Protein 6BET (pdb70)

Foldseek 3Di:
DDDVCHD

Structure (mmCIF, N/CA/C/O backbone):
data_6BET
#
_entry.id   6BET
#
loop_
_atom_site.group_PDB
_atom_site.id
_atom_site.type_symbol
_atom_site.label_atom_id
_atom_site.label_alt_id
_atom_site.label_comp_id
_atom_site.label_asym_id
_atom_site.label_entity_id
_atom_site.label_seq_id
_atom_site.pdbx_PDB_ins_code
_atom_site.Cartn_x
_atom_site.Cartn_y
_atom_site.Cartn_z
_atom_site.occupancy
_atom_site.B_iso_or_equiv
_atom_site.auth_seq_id
_atom_site.auth_comp_id
_atom_site.auth_asym_id
_atom_site.auth_atom_id
_atom_site.pdbx_PDB_model_num
ATOM 1 N N . HIS A 1 1 ? 39.740 25.450 35.580 1.00 0.00 1 HIS A N 1
ATOM 2 C CA . HIS A 1 1 ? 40.880 24.930 36.310 1.00 0.00 1 HIS A CA 1
ATOM 3 C C . HIS A 1 1 ? 41.570 23.820 35.540 1.00 0.00 1 HIS A C 1
ATOM 4 O O . HIS A 1 1 ? 40.760 22.970 35.190 1.00 0.00 1 HIS A O 1
ATOM 49 N N . CYS A 1 4 ? 40.770 23.820 29.300 1.00 0.00 4 CYS A N 1
ATOM 50 C CA . CYS A 1 4 ? 39.420 23.750 28.790 1.00 0.00 4 CYS A CA 1
ATOM 51 C C . CYS A 1 4 ? 39.240 22.690 27.710 1.00 0.00 4 CYS A C 1
ATOM 52 O O . CYS A 1 4 ? 40.150 22.380 26.930 1.00 0.00 4 CYS A O 1
ATOM 59 N N . ILE A 1 5 ? 38.030 22.120 27.790 1.00 0.00 5 ILE A N 1
ATOM 60 C CA . ILE A 1 5 ? 37.530 21.170 26.810 1.00 0.00 5 ILE A CA 1
ATOM 61 C C . ILE A 1 5 ? 36.330 21.840 26.160 1.00 0.00 5 ILE A C 1
ATOM 62 O O . ILE A 1 5 ? 35.360 22.130 26.860 1.00 0.00 5 ILE A O 1
ATOM 78 N N . PRO A 1 6 ? 36.440 22.250 24.900 1.00 0.00 6 PRO A N 1
ATOM 79 C CA . PRO A 1 6 ? 35.310 22.760 24.160 1.00 0.00 6 PRO A CA 1
ATOM 80 C C . PRO A 1 6 ? 34.380 21.610 23.770 1.00 0.00 6 PRO A C 1
ATOM 81 O O . PRO A 1 6 ? 34.750 20.440 23.840 1.00 0.00 6 PRO A O 1
ATOM 106 N N . GLU A 1 8 ? 31.870 18.960 24.590 1.00 0.00 8 GLU A N 1
ATOM 107 C CA . GLU A 1 8 ? 31.610 18.240 25.820 1.00 0.00 8 GLU A CA 1
ATOM 108 C C . GLU A 1 8 ? 32.670 18.480 26.880 1.00 0.00 8 GLU A C 1
ATOM 109 O O . GLU A 1 8 ? 33.720 17.840 26.840 1.00 0.00 8 GLU A O 1
ATOM 143 N N . VAL A 1 10 ? 34.190 21.780 29.950 1.00 0.00 10 VAL A N 1
ATOM 144 C CA . VAL A 1 10 ? 34.170 23.050 30.650 1.00 0.00 10 VAL A CA 1
ATOM 145 C C . VAL A 1 10 ? 35.460 23.830 30.500 1.00 0.00 10 VAL A C 1
ATOM 146 O O . VAL A 1 10 ? 36.520 23.230 30.300 1.00 0.00 10 VAL A O 1
ATOM 159 N N . CYS A 1 11 ? 35.490 25.160 30.660 1.00 0.00 11 CYS A N 1
ATOM 160 C CA . CYS A 1 11 ? 36.680 25.980 30.750 1.00 0.00 11 CYS A CA 1
ATOM 161 C C . CYS A 1 11 ? 36.900 26.370 32.200 1.00 0.00 11 CYS A C 1
ATOM 162 O O . CYS A 1 11 ? 35.930 26.540 32.940 1.00 0.00 11 CYS A O 1
ATOM 184 N N . HIS A 1 1 ? 39.867 25.095 35.729 1.00 0.00 1 HIS A N 2
ATOM 185 C CA . HIS A 1 1 ? 41.021 24.476 36.346 1.00 0.00 1 HIS A CA 2
ATOM 186 C C . HIS A 1 1 ? 41.758 23.601 35.341 1.00 0.00 1 HIS A C 2
ATOM 187 O O . HIS A 1 1 ? 41.170 22.655 34.799 1.00 0.00 1 HIS A O 2
ATOM 232 N N . CYS A 1 4 ? 40.695 24.255 29.365 1.00 0.00 4 CYS A N 2
ATOM 233 C CA . CYS A 1 4 ? 39.340 23.900 28.997 1.00 0.00 4 CYS A CA 2
ATOM 234 C C . CYS A 1 4 ? 39.312 22.568 28.273 1.00 0.00 4 CYS A C 2
ATOM 235 O O . CYS A 1 4 ? 40.348 21.928 28.089 1.00 0.00 4 CYS A O 2
ATOM 242 N N . ILE A 1 5 ? 38.143 22.149 27.751 1.00 0.00 5 ILE A N 2
ATOM 243 C CA . ILE A 1 5 ? 37.906 21.110 26.774 1.00 0.00 5 ILE A CA 2
ATOM 244 C C . ILE A 1 5 ? 36.833 21.552 25.791 1.00 0.00 5 ILE A C 2
ATOM 245 O O . ILE A 1 5 ? 35.798 22.080 26.193 1.00 0.00 5 ILE A O 2
ATOM 261 N N . PRO A 1 6 ? 36.972 21.461 24.466 1.00 0.00 6 PRO A N 2
ATOM 262 C CA . PRO A 1 6 ? 35.999 21.930 23.505 1.00 0.00 6 PRO A CA 2
ATOM 263 C C . PRO A 1 6 ? 34.792 21.012 23.313 1.00 0.00 6 PRO A C 2
ATOM 264 O O . PRO A 1 6 ? 35.021 19.825 23.542 1.00 0.00 6 PRO A O 2
ATOM 289 N N . GLU A 1 8 ? 31.529 19.063 24.555 1.00 0.00 8 GLU A N 2
ATOM 290 C CA . GLU A 1 8 ? 30.869 18.786 25.826 1.00 0.00 8 GLU A CA 2
ATOM 291 C C . GLU A 1 8 ? 31.904 18.840 26.939 1.00 0.00 8 GLU A C 2
ATOM 292 O O . GLU A 1 8 ? 32.612 17.849 27.062 1.00 0.00 8 GLU A O 2
ATOM 326 N N . VAL A 1 10 ? 33.645 21.858 30.378 1.00 0.00 10 VAL A N 2
ATOM 327 C CA . VAL A 1 10 ? 33.780 23.175 30.968 1.00 0.00 10 VAL A CA 2
ATOM 328 C C . VAL A 1 10 ? 35.206 23.717 30.969 1.00 0.00 10 VAL A C 2
ATOM 329 O O . VAL A 1 10 ? 36.114 22.896 31.098 1.00 0.00 10 VAL A O 2
ATOM 342 N N . CYS A 1 11 ? 35.312 25.040 31.001 1.00 0.00 11 CYS A N 2
ATOM 343 C CA . CYS A 1 11 ? 36.573 25.716 31.228 1.00 0.00 11 CYS A CA 2
ATOM 344 C C . CYS A 1 11 ? 36.791 26.035 32.700 1.00 0.00 11 CYS A C 2
ATOM 345 O O . CYS A 1 11 ? 35.872 26.322 33.455 1.00 0.00 11 CYS A O 2
ATOM 367 N N . HIS A 1 1 ? 39.753 24.807 35.736 1.00 0.00 1 HIS A N 3
ATOM 368 C CA . HIS A 1 1 ? 40.933 24.079 36.163 1.00 0.00 1 HIS A CA 3
ATOM 369 C C . HIS A 1 1 ? 41.557 23.272 35.047 1.00 0.00 1 HIS A C 3
ATOM 370 O O . HIS A 1 1 ? 40.840 22.508 34.403 1.00 0.00 1 HIS A O 3
ATOM 415 N N . CYS A 1 4 ? 40.651 24.481 29.203 1.00 0.00 4 CYS A N 3
ATOM 416 C CA . CYS A 1 4 ? 39.289 24.232 28.760 1.00 0.00 4 CYS A CA 3
ATOM 417 C C . CYS A 1 4 ? 39.102 22.984 27.919 1.00 0.00 4 CYS A C 3
ATOM 418 O O . CYS A 1 4 ? 39.848 22.696 26.989 1.00 0.00 4 CYS A O 3
ATOM 425 N N . ILE A 1 5 ? 38.062 22.202 28.233 1.00 0.00 5 ILE A N 3
ATOM 426 C CA . ILE A 1 5 ? 37.691 21.001 27.521 1.00 0.00 5 ILE A CA 3
ATOM 427 C C . ILE A 1 5 ? 36.741 21.281 26.369 1.00 0.00 5 ILE A C 3
ATOM 428 O O . ILE A 1 5 ? 35.669 21.809 26.653 1.00 0.00 5 ILE A O 3
ATOM 444 N N . PRO A 1 6 ? 37.127 20.952 25.135 1.00 0.00 6 PRO A N 3
ATOM 445 C CA . PRO A 1 6 ? 36.388 21.311 23.944 1.00 0.00 6 PRO A CA 3
ATOM 446 C C . PRO A 1 6 ? 35.031 20.648 23.775 1.00 0.00 6 PRO A C 3
ATOM 447 O O . PRO A 1 6 ? 34.909 19.500 24.202 1.00 0.00 6 PRO A O 3
ATOM 472 N N . GLU A 1 8 ? 31.475 19.484 24.623 1.00 0.00 8 GLU A N 3
ATOM 473 C CA . GLU A 1 8 ? 30.681 19.181 25.803 1.00 0.00 8 GLU A CA 3
ATOM 474 C C . GLU A 1 8 ? 31.618 18.993 26.991 1.00 0.00 8 GLU A C 3
ATOM 475 O O . GLU A 1 8 ? 32.199 17.917 27.097 1.00 0.00 8 GLU A O 3
ATOM 509 N N . VAL A 1 10 ? 33.844 22.002 29.971 1.00 0.00 10 VAL A N 3
ATOM 510 C CA . VAL A 1 10 ? 34.012 23.152 30.839 1.00 0.00 10 VAL A CA 3
ATOM 511 C C . VAL A 1 10 ? 35.417 23.704 30.659 1.00 0.00 10 VAL A C 3
ATOM 512 O O . VAL A 1 10 ? 36.384 22.984 30.408 1.00 0.00 10 VAL A O 3
ATOM 525 N N . CYS A 1 11 ? 35.427 25.017 30.927 1.00 0.00 11 CYS A N 3
ATOM 526 C CA . CYS A 1 11 ? 36.625 25.797 31.168 1.00 0.00 11 CYS A CA 3
ATOM 527 C C . CYS A 1 11 ? 36.880 25.966 32.654 1.00 0.00 11 CYS A C 3
ATOM 528 O O . CYS A 1 11 ? 35.923 25.855 33.420 1.00 0.00 11 CYS A O 3
ATOM 550 N N . HIS A 1 1 ? 39.794 25.129 35.918 1.00 0.00 1 HIS A N 4
ATOM 551 C CA . HIS A 1 1 ? 41.100 24.752 36.408 1.00 0.00 1 HIS A CA 4
ATOM 552 C C . HIS A 1 1 ? 41.841 23.887 35.396 1.00 0.00 1 HIS A C 4
ATOM 553 O O . HIS A 1 1 ? 41.180 23.003 34.856 1.00 0.00 1 HIS A O 4
ATOM 598 N N . CYS A 1 4 ? 40.696 23.792 29.408 1.00 0.00 4 CYS A N 4
ATOM 599 C CA . CYS A 1 4 ? 39.358 23.773 28.848 1.00 0.00 4 CYS A CA 4
ATOM 600 C C . CYS A 1 4 ? 39.216 22.561 27.938 1.00 0.00 4 CYS A C 4
ATOM 601 O O . CYS A 1 4 ? 39.890 22.423 26.917 1.00 0.00 4 CYS A O 4
ATOM 608 N N . ILE A 1 5 ? 38.065 21.899 28.115 1.00 0.00 5 ILE A N 4
ATOM 609 C CA . ILE A 1 5 ? 37.489 20.782 27.401 1.00 0.00 5 ILE A CA 4
ATOM 610 C C . ILE A 1 5 ? 36.544 21.476 26.429 1.00 0.00 5 ILE A C 4
ATOM 611 O O . ILE A 1 5 ? 35.554 22.019 26.913 1.00 0.00 5 ILE A O 4
ATOM 627 N N . PRO A 1 6 ? 36.820 21.406 25.134 1.00 0.00 6 PRO A N 4
ATOM 628 C CA . PRO A 1 6 ? 35.925 21.884 24.105 1.00 0.00 6 PRO A CA 4
ATOM 629 C C . PRO A 1 6 ? 34.564 21.218 23.901 1.00 0.00 6 PRO A C 4
ATOM 630 O O . PRO A 1 6 ? 34.410 20.046 24.266 1.00 0.00 6 PRO A O 4
ATOM 655 N N . GLU A 1 8 ? 31.681 19.479 24.524 1.00 0.00 8 GLU A N 4
ATOM 656 C CA . GLU A 1 8 ? 31.207 18.688 25.642 1.00 0.00 8 GLU A CA 4
ATOM 657 C C . GLU A 1 8 ? 32.199 18.659 26.798 1.00 0.00 8 GLU A C 4
ATOM 658 O O . GLU A 1 8 ? 33.034 17.779 26.978 1.00 0.00 8 GLU A O 4
ATOM 692 N N . VAL A 1 10 ? 33.840 21.882 29.896 1.00 0.00 10 VAL A N 4
ATOM 693 C CA . VAL A 1 10 ? 33.904 23.235 30.409 1.00 0.00 10 VAL A CA 4
ATOM 694 C C . VAL A 1 10 ? 35.324 23.776 30.479 1.00 0.00 10 VAL A C 4
ATOM 695 O O . VAL A 1 10 ? 36.263 22.982 30.487 1.00 0.00 10 VAL A O 4
ATOM 708 N N . CYS A 1 11 ? 35.475 25.098 30.520 1.00 0.00 11 CYS A N 4
ATOM 709 C CA . CYS A 1 11 ? 36.734 25.749 30.830 1.00 0.00 11 CYS A CA 4
ATOM 710 C C . CYS A 1 11 ? 36.802 25.862 32.352 1.00 0.00 11 CYS A C 4
ATOM 711 O O . CYS A 1 11 ? 35.816 25.969 33.078 1.00 0.00 11 CYS A O 4
ATOM 733 N N . HIS A 1 1 ? 39.844 26.011 35.571 1.00 0.00 1 HIS A N 5
ATOM 734 C CA . HIS A 1 1 ? 41.114 25.784 36.232 1.00 0.00 1 HIS A CA 5
ATOM 735 C C . HIS A 1 1 ? 41.759 24.557 35.583 1.00 0.00 1 HIS A C 5
ATOM 736 O O . HIS A 1 1 ? 41.122 23.521 35.395 1.00 0.00 1 HIS A O 5
ATOM 781 N N . CYS A 1 4 ? 40.650 23.397 29.383 1.00 0.00 4 CYS A N 5
ATOM 782 C CA . CYS A 1 4 ? 39.367 23.449 28.716 1.00 0.00 4 CYS A CA 5
ATOM 783 C C . CYS A 1 4 ? 39.125 22.263 27.789 1.00 0.00 4 CYS A C 5
ATOM 784 O O . CYS A 1 4 ? 40.017 21.768 27.113 1.00 0.00 4 CYS A O 5
ATOM 791 N N . ILE A 1 5 ? 37.847 21.868 27.685 1.00 0.00 5 ILE A N 5
ATOM 792 C CA . ILE A 1 5 ? 37.360 20.838 26.779 1.00 0.00 5 ILE A CA 5
ATOM 793 C C . ILE A 1 5 ? 36.373 21.516 25.841 1.00 0.00 5 ILE A C 5
ATOM 794 O O . ILE A 1 5 ? 35.303 21.986 26.232 1.00 0.00 5 ILE A O 5
ATOM 810 N N . PRO A 1 6 ? 36.734 21.854 24.600 1.00 0.00 6 PRO A N 5
ATOM 811 C CA . PRO A 1 6 ? 35.774 22.402 23.658 1.00 0.00 6 PRO A CA 5
ATOM 812 C C . PRO A 1 6 ? 34.656 21.416 23.358 1.00 0.00 6 PRO A C 5
ATOM 813 O O . PRO A 1 6 ? 34.759 20.241 23.685 1.00 0.00 6 PRO A O 5
ATOM 838 N N . GLU A 1 8 ? 31.863 20.189 24.379 1.00 0.00 8 GLU A N 5
ATOM 839 C CA . GLU A 1 8 ? 31.090 20.166 25.614 1.00 0.00 8 GLU A CA 5
ATOM 840 C C . GLU A 1 8 ? 32.040 19.636 26.685 1.00 0.00 8 GLU A C 5
ATOM 841 O O . GLU A 1 8 ? 32.797 18.730 26.347 1.00 0.00 8 GLU A O 5
ATOM 875 N N . VAL A 1 10 ? 34.002 20.563 30.899 1.00 0.00 10 VAL A N 5
ATOM 876 C CA . VAL A 1 10 ? 34.541 21.494 31.873 1.00 0.00 10 VAL A CA 5
ATOM 877 C C . VAL A 1 10 ? 35.482 22.442 31.148 1.00 0.00 10 VAL A C 5
ATOM 878 O O . VAL A 1 10 ? 36.116 22.113 30.143 1.00 0.00 10 VAL A O 5
ATOM 891 N N . CYS A 1 11 ? 35.650 23.624 31.749 1.00 0.00 11 CYS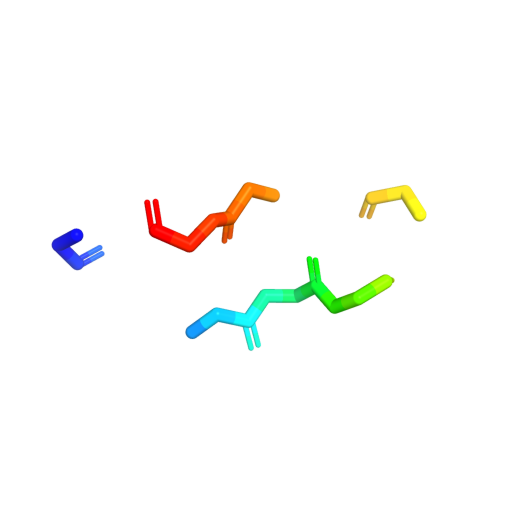 A N 5
ATOM 892 C CA . CYS A 1 11 ? 36.570 24.676 31.383 1.00 0.00 11 CYS A CA 5
ATOM 893 C C . CYS A 1 11 ? 36.804 25.653 32.522 1.00 0.00 11 CYS A C 5
ATOM 894 O O . CYS A 1 11 ? 35.839 25.994 33.205 1.00 0.00 11 CYS A O 5
ATOM 916 N N . HIS A 1 1 ? 39.828 25.341 35.759 1.00 0.00 1 HIS A N 6
ATOM 917 C CA . HIS A 1 1 ? 41.099 25.252 36.453 1.00 0.00 1 HIS A CA 6
ATOM 918 C C . HIS A 1 1 ? 41.837 24.061 35.853 1.00 0.00 1 HIS A C 6
ATOM 919 O O . HIS A 1 1 ? 41.265 22.968 35.759 1.00 0.00 1 HIS A O 6
ATOM 964 N N . CYS A 1 4 ? 40.580 23.477 29.402 1.00 0.00 4 CYS A N 6
ATOM 965 C CA . CYS A 1 4 ? 39.252 23.517 28.837 1.00 0.00 4 CYS A CA 6
ATOM 966 C C . CYS A 1 4 ? 39.005 22.495 27.747 1.00 0.00 4 CYS A C 6
ATOM 967 O O . CYS A 1 4 ? 39.881 22.359 26.885 1.00 0.00 4 CYS A O 6
ATOM 974 N N . ILE A 1 5 ? 37.864 21.797 27.688 1.00 0.00 5 ILE A N 6
ATOM 975 C CA . ILE A 1 5 ? 37.479 20.952 26.576 1.00 0.00 5 ILE A CA 6
ATOM 976 C C . ILE A 1 5 ? 36.352 21.622 25.806 1.00 0.00 5 ILE A C 6
ATOM 977 O O . ILE A 1 5 ? 35.304 21.776 26.419 1.00 0.00 5 ILE A O 6
ATOM 993 N N . PRO A 1 6 ? 36.541 22.079 24.564 1.00 0.00 6 PRO A N 6
ATOM 994 C CA . PRO A 1 6 ? 35.428 22.563 23.759 1.00 0.00 6 PRO A CA 6
ATOM 995 C C . PRO A 1 6 ? 34.390 21.483 23.485 1.00 0.00 6 PRO A C 6
ATOM 996 O O . PRO A 1 6 ? 34.653 20.294 23.600 1.00 0.00 6 PRO A O 6
ATOM 1021 N N . GLU A 1 8 ? 32.095 19.823 24.702 1.00 0.00 8 GLU A N 6
ATOM 1022 C CA . GLU A 1 8 ? 31.614 19.471 26.019 1.00 0.00 8 GLU A CA 6
ATOM 1023 C C . GLU A 1 8 ? 32.681 19.064 27.032 1.00 0.00 8 GLU A C 6
ATOM 1024 O O . GLU A 1 8 ? 33.550 18.266 26.692 1.00 0.00 8 GLU A O 6
ATOM 1058 N N . VAL A 1 10 ? 34.872 19.620 31.128 1.00 0.00 10 VAL A N 6
ATOM 1059 C CA . VAL A 1 10 ? 35.537 20.438 32.126 1.00 0.00 10 VAL A CA 6
ATOM 1060 C C . VAL A 1 10 ? 36.106 21.648 31.395 1.00 0.00 10 VAL A C 6
ATOM 1061 O O . VAL A 1 10 ? 36.673 21.555 30.313 1.00 0.00 10 VAL A O 6
ATOM 1074 N N . CYS A 1 11 ? 35.895 22.830 31.994 1.00 0.00 11 CYS A N 6
ATOM 1075 C CA . CYS A 1 11 ? 36.505 24.086 31.614 1.00 0.00 11 CYS A CA 6
ATOM 1076 C C . CYS A 1 11 ? 36.708 24.961 32.840 1.00 0.00 11 CYS A C 6
ATOM 1077 O O . CYS A 1 11 ? 35.844 25.118 33.699 1.00 0.00 11 CYS A O 6
ATOM 1099 N N . HIS A 1 1 ? 39.510 26.471 35.424 1.00 0.00 1 HIS A N 7
ATOM 1100 C CA . HIS A 1 1 ? 40.641 26.004 36.194 1.00 0.00 1 HIS A CA 7
ATOM 1101 C C . HIS A 1 1 ? 41.183 24.731 35.558 1.00 0.00 1 HIS A C 7
ATOM 1102 O O . HIS A 1 1 ? 40.413 23.788 35.388 1.00 0.00 1 HIS A O 7
ATOM 1147 N N . CYS A 1 4 ? 41.163 23.220 29.404 1.00 0.00 4 CYS A N 7
ATOM 1148 C CA . CYS A 1 4 ? 40.032 23.439 28.541 1.00 0.00 4 CYS A CA 7
ATOM 1149 C C . CYS A 1 4 ? 39.634 22.349 27.547 1.00 0.00 4 CYS A C 7
ATOM 1150 O O . CYS A 1 4 ? 40.399 21.989 26.663 1.00 0.00 4 CYS A O 7
ATOM 1157 N N . ILE A 1 5 ? 38.361 21.932 27.551 1.00 0.00 5 ILE A N 7
ATOM 1158 C CA . ILE A 1 5 ? 37.716 21.108 26.551 1.00 0.00 5 ILE A CA 7
ATOM 1159 C C . ILE A 1 5 ? 36.501 21.930 26.134 1.00 0.00 5 ILE A C 7
ATOM 1160 O O . ILE A 1 5 ? 35.559 21.997 26.923 1.00 0.00 5 ILE A O 7
ATOM 1176 N N . PRO A 1 6 ? 36.449 22.586 24.980 1.00 0.00 6 PRO A N 7
ATOM 1177 C CA . PRO A 1 6 ? 35.258 23.267 24.503 1.00 0.00 6 PRO A CA 7
ATOM 1178 C C . PRO A 1 6 ? 34.234 22.306 23.915 1.00 0.00 6 PRO A C 7
ATOM 1179 O O . PRO A 1 6 ? 34.504 21.144 23.631 1.00 0.00 6 PRO A O 7
ATOM 1204 N N . GLU A 1 8 ? 31.359 19.655 24.473 1.00 0.00 8 GLU A N 7
ATOM 1205 C CA . GLU A 1 8 ? 30.992 18.711 25.505 1.00 0.00 8 GLU A CA 7
ATOM 1206 C C . GLU A 1 8 ? 32.172 18.474 26.439 1.00 0.00 8 GLU A C 7
ATOM 1207 O O . GLU A 1 8 ? 33.157 17.851 26.042 1.00 0.00 8 GLU A O 7
ATOM 1241 N N . VAL A 1 10 ? 34.263 20.646 30.167 1.00 0.00 10 VAL A N 7
ATOM 1242 C CA . VAL A 1 10 ? 34.503 21.827 30.974 1.00 0.00 10 VAL A CA 7
ATOM 1243 C C . VAL A 1 10 ? 35.856 22.473 30.697 1.00 0.00 10 VAL A C 7
ATOM 1244 O O . VAL A 1 10 ? 36.843 21.865 30.273 1.00 0.00 10 VAL A O 7
ATOM 1257 N N . CYS A 1 11 ? 35.841 23.800 30.841 1.00 0.00 11 CYS A N 7
ATOM 1258 C CA . CYS A 1 11 ? 36.972 24.691 30.781 1.00 0.00 11 CYS A CA 7
ATOM 1259 C C . CYS A 1 11 ? 37.118 25.666 31.949 1.00 0.00 11 CYS A C 7
ATOM 1260 O O . CYS A 1 11 ? 36.174 25.987 32.673 1.00 0.00 11 CYS A O 7
ATOM 1282 N N . HIS A 1 1 ? 40.070 26.109 35.296 1.00 0.00 1 HIS A N 8
ATOM 1283 C CA . HIS A 1 1 ? 41.441 26.126 35.762 1.00 0.00 1 HIS A CA 8
ATOM 1284 C C . HIS A 1 1 ? 42.033 24.745 35.559 1.00 0.00 1 HIS A C 8
ATOM 1285 O O . HIS A 1 1 ? 41.375 23.713 35.665 1.00 0.00 1 HIS A O 8
ATOM 1330 N N . CYS A 1 4 ? 40.740 23.330 29.602 1.00 0.00 4 CYS A N 8
ATOM 1331 C CA . CYS A 1 4 ? 39.425 23.431 28.998 1.00 0.00 4 CYS A CA 8
ATOM 1332 C C . CYS A 1 4 ? 39.116 22.261 28.080 1.00 0.00 4 CYS A C 8
ATOM 1333 O O . CYS A 1 4 ? 40.029 21.744 27.454 1.00 0.00 4 CYS A O 8
ATOM 1340 N N . ILE A 1 5 ? 37.837 21.887 27.994 1.00 0.00 5 ILE A N 8
ATOM 1341 C CA . ILE A 1 5 ? 37.277 20.819 27.184 1.00 0.00 5 ILE A CA 8
ATOM 1342 C C . ILE A 1 5 ? 36.270 21.406 26.198 1.00 0.00 5 ILE A C 8
ATOM 1343 O O . ILE A 1 5 ? 35.179 21.809 26.599 1.00 0.00 5 ILE A O 8
ATOM 1359 N N . PRO A 1 6 ? 36.638 21.657 24.947 1.00 0.00 6 PRO A N 8
ATOM 1360 C CA . PRO A 1 6 ? 35.849 22.420 24.006 1.00 0.00 6 PRO A CA 8
ATOM 1361 C C . PRO A 1 6 ? 34.608 21.686 23.504 1.00 0.00 6 PRO A C 8
ATOM 1362 O O . PRO A 1 6 ? 34.546 20.469 23.433 1.00 0.00 6 PRO A O 8
ATOM 1387 N N . GLU A 1 8 ? 31.942 20.264 24.253 1.00 0.00 8 GLU A N 8
ATOM 1388 C CA . GLU A 1 8 ? 31.249 19.701 25.396 1.00 0.00 8 GLU A CA 8
ATOM 1389 C C . GLU A 1 8 ? 32.199 19.348 26.529 1.00 0.00 8 GLU A C 8
ATOM 1390 O O . GLU A 1 8 ? 33.287 18.862 26.251 1.00 0.00 8 GLU A O 8
ATOM 1424 N N . VAL A 1 10 ? 33.734 20.590 30.565 1.00 0.00 10 VAL A N 8
ATOM 1425 C CA . VAL A 1 10 ? 34.095 21.636 31.502 1.00 0.00 10 VAL A CA 8
ATOM 1426 C C . VAL A 1 10 ? 35.187 22.587 31.026 1.00 0.00 10 VAL A C 8
ATOM 1427 O O . VAL A 1 10 ? 35.973 22.230 30.157 1.00 0.00 10 VAL A O 8
ATOM 1440 N N . CYS A 1 11 ? 35.328 23.802 31.585 1.00 0.00 11 CYS A N 8
ATOM 1441 C CA . CYS A 1 11 ? 36.260 24.796 31.103 1.00 0.00 11 CYS A CA 8
ATOM 1442 C C . CYS A 1 11 ? 36.628 25.796 32.192 1.00 0.00 11 CYS A C 8
ATOM 1443 O O . CYS A 1 11 ? 35.740 26.519 32.632 1.00 0.00 11 CYS A O 8
ATOM 1465 N N . HIS A 1 1 ? 39.761 26.666 35.273 1.00 0.00 1 HIS A N 9
ATOM 1466 C CA . HIS A 1 1 ? 40.879 26.111 36.003 1.00 0.00 1 HIS A CA 9
ATOM 1467 C C . HIS A 1 1 ? 41.310 24.798 35.368 1.00 0.00 1 HIS A C 9
ATOM 1468 O O . HIS A 1 1 ? 40.369 24.036 35.143 1.00 0.00 1 HIS A O 9
ATOM 1513 N N . CYS A 1 4 ? 40.937 23.528 29.099 1.00 0.00 4 CYS A N 9
ATOM 1514 C CA . CYS A 1 4 ? 39.660 23.543 28.391 1.00 0.00 4 CYS A CA 9
ATOM 1515 C C . CYS A 1 4 ? 39.426 22.241 27.655 1.00 0.00 4 CYS A C 9
ATOM 1516 O O . CYS A 1 4 ? 40.386 21.719 27.082 1.00 0.00 4 CYS A O 9
ATOM 1523 N N . ILE A 1 5 ? 38.165 21.816 27.639 1.00 0.00 5 ILE A N 9
ATOM 1524 C CA . ILE A 1 5 ? 37.645 20.870 26.671 1.00 0.00 5 ILE A CA 9
ATOM 1525 C C . ILE A 1 5 ? 36.555 21.586 25.898 1.00 0.00 5 ILE A C 9
ATOM 1526 O O . ILE A 1 5 ? 35.396 21.569 26.303 1.00 0.00 5 ILE A O 9
ATOM 1542 N N . PRO A 1 6 ? 36.826 22.189 24.738 1.00 0.00 6 PRO A N 9
ATOM 1543 C CA . PRO A 1 6 ? 35.874 22.986 23.982 1.00 0.00 6 PRO A CA 9
ATOM 1544 C C . PRO A 1 6 ? 34.644 22.235 23.495 1.00 0.00 6 PRO A C 9
ATOM 1545 O O . PRO A 1 6 ? 34.747 21.040 23.249 1.00 0.00 6 PRO A O 9
ATOM 1570 N N . GLU A 1 8 ? 31.509 20.160 24.712 1.00 0.00 8 GLU A N 9
ATOM 1571 C CA . GLU A 1 8 ? 30.944 19.390 25.807 1.00 0.00 8 GLU A CA 9
ATOM 1572 C C . GLU A 1 8 ? 32.072 18.843 26.678 1.00 0.00 8 GLU A C 9
ATOM 1573 O O . GLU A 1 8 ? 32.825 17.939 26.349 1.00 0.00 8 GLU A O 9
ATOM 1607 N N . VAL A 1 10 ? 34.551 20.484 30.262 1.00 0.00 10 VAL A N 9
ATOM 1608 C CA . VAL A 1 10 ? 34.763 21.410 31.352 1.00 0.00 10 VAL A CA 9
ATOM 1609 C C . VAL A 1 10 ? 35.875 22.328 30.856 1.00 0.00 10 VAL A C 9
ATOM 1610 O O . VAL A 1 10 ? 36.856 21.962 30.208 1.00 0.00 10 VAL A O 9
ATOM 1623 N N . CYS A 1 11 ? 35.723 23.612 31.167 1.00 0.00 11 CYS A N 9
ATOM 1624 C CA . CYS A 1 11 ? 36.743 24.644 31.058 1.00 0.00 11 CYS A CA 9
ATOM 1625 C C . CYS A 1 11 ? 36.872 25.517 32.302 1.00 0.00 11 CYS A C 9
ATOM 1626 O O . CYS A 1 11 ? 35.955 25.604 33.120 1.00 0.00 11 CYS A O 9
ATOM 1648 N N . HIS A 1 1 ? 39.612 26.197 34.898 1.00 0.00 1 HIS A N 10
ATOM 1649 C CA . HIS A 1 1 ? 40.666 25.787 35.805 1.00 0.00 1 HIS A CA 10
ATOM 1650 C C . HIS A 1 1 ? 41.375 24.491 35.416 1.00 0.00 1 HIS A C 10
ATOM 1651 O O . HIS A 1 1 ? 40.793 23.412 35.334 1.00 0.00 1 HIS A O 10
ATOM 1696 N N . CYS A 1 4 ? 40.711 22.992 29.514 1.00 0.00 4 CYS A N 10
ATOM 1697 C CA . CYS A 1 4 ? 39.465 23.238 28.819 1.00 0.00 4 CYS A CA 10
ATOM 1698 C C . CYS A 1 4 ? 39.204 22.090 27.864 1.00 0.00 4 CYS A C 10
ATOM 1699 O O . CYS A 1 4 ? 40.036 21.632 27.076 1.00 0.00 4 CYS A O 10
ATOM 1706 N N . ILE A 1 5 ? 37.902 21.789 27.758 1.00 0.00 5 ILE A N 10
ATOM 1707 C CA . ILE A 1 5 ? 37.320 20.711 26.976 1.00 0.00 5 ILE A CA 10
ATOM 1708 C C . ILE A 1 5 ? 36.264 21.374 26.099 1.00 0.00 5 ILE A C 10
ATOM 1709 O O . ILE A 1 5 ? 35.057 21.164 26.263 1.00 0.00 5 ILE A O 10
ATOM 1725 N N . PRO A 1 6 ? 36.634 22.071 25.015 1.00 0.00 6 PRO A N 10
ATOM 1726 C CA . PRO A 1 6 ? 35.729 23.030 24.409 1.00 0.00 6 PRO A CA 10
ATOM 1727 C C . PRO A 1 6 ? 34.535 22.344 23.764 1.00 0.00 6 PRO A C 10
ATOM 1728 O O . PRO A 1 6 ? 34.743 21.441 22.956 1.00 0.00 6 PRO A O 10
ATOM 1753 N N . GLU A 1 8 ? 32.560 20.088 24.698 1.00 0.00 8 GLU A N 10
ATOM 1754 C CA . GLU A 1 8 ? 32.211 18.799 25.248 1.00 0.00 8 GLU A CA 10
ATOM 1755 C C . GLU A 1 8 ? 32.347 18.681 26.764 1.00 0.00 8 GLU A C 10
ATOM 1756 O O . GLU A 1 8 ? 32.254 17.603 27.351 1.00 0.00 8 GLU A O 10
ATOM 1790 N N . VAL A 1 10 ? 33.829 20.644 30.766 1.00 0.00 10 VAL A N 10
ATOM 1791 C CA . VAL A 1 10 ? 34.467 21.600 31.652 1.00 0.00 10 VAL A CA 10
ATOM 1792 C C . VAL A 1 10 ? 35.636 22.350 31.036 1.00 0.00 10 VAL A C 10
ATOM 1793 O O . VAL A 1 10 ? 36.529 21.809 30.389 1.00 0.00 10 VAL A O 10
ATOM 1806 N N . CYS A 1 11 ? 35.631 23.665 31.257 1.00 0.00 11 CYS A N 10
ATOM 1807 C CA . CYS A 1 11 ? 36.637 24.641 30.878 1.00 0.00 11 CYS A CA 10
ATOM 1808 C C . CYS A 1 11 ? 36.814 25.720 31.946 1.00 0.00 11 CYS A C 10
ATOM 1809 O O . CYS A 1 11 ? 35.859 26.140 32.579 1.00 0.00 11 CYS A O 10
ATOM 1831 N N . HIS A 1 1 ? 39.572 26.146 35.408 1.00 0.00 1 HIS A N 11
ATOM 1832 C CA . HIS A 1 1 ? 40.603 25.529 36.214 1.00 0.00 1 HIS A CA 11
ATOM 1833 C C . HIS A 1 1 ? 41.077 24.204 35.616 1.00 0.00 1 HIS A C 11
ATOM 1834 O O . HIS A 1 1 ? 40.209 23.363 35.410 1.00 0.00 1 HIS A O 11
ATOM 1879 N N . CYS A 1 4 ? 40.876 23.545 29.312 1.00 0.00 4 CYS A N 11
ATOM 1880 C CA . CYS A 1 4 ? 39.674 23.839 28.548 1.00 0.00 4 CYS A CA 11
ATOM 1881 C C . CYS A 1 4 ? 39.438 22.796 27.460 1.00 0.00 4 CYS A C 11
ATOM 1882 O O . CYS A 1 4 ? 40.205 22.806 26.505 1.00 0.00 4 CYS A O 11
ATOM 1889 N N . ILE A 1 5 ? 38.415 21.971 27.679 1.00 0.00 5 ILE A N 11
ATOM 1890 C CA . ILE A 1 5 ? 37.804 21.209 26.608 1.00 0.00 5 ILE A CA 11
ATOM 1891 C C . ILE A 1 5 ? 36.661 22.070 26.090 1.00 0.00 5 ILE A C 11
ATOM 1892 O O . ILE A 1 5 ? 35.658 22.085 26.803 1.00 0.00 5 ILE A O 11
ATOM 1908 N N . PRO A 1 6 ? 36.617 22.498 24.820 1.00 0.00 6 PRO A N 11
ATOM 1909 C CA . PRO A 1 6 ? 35.477 23.119 24.183 1.00 0.00 6 PRO A CA 11
ATOM 1910 C C . PRO A 1 6 ? 34.413 22.081 23.850 1.00 0.00 6 PRO A C 11
ATOM 1911 O O . PRO A 1 6 ? 34.722 20.895 23.808 1.00 0.00 6 PRO A O 11
ATOM 1936 N N . GLU A 1 8 ? 31.418 19.624 24.781 1.00 0.00 8 GLU A N 11
ATOM 1937 C CA . GLU A 1 8 ? 31.106 18.806 25.935 1.00 0.00 8 GLU A CA 11
ATOM 1938 C C . GLU A 1 8 ? 32.380 18.588 26.745 1.00 0.00 8 GLU A C 11
ATOM 1939 O O . GLU A 1 8 ? 33.361 17.943 26.412 1.00 0.00 8 GLU A O 11
ATOM 1973 N N . VAL A 1 10 ? 34.521 20.854 30.282 1.00 0.00 10 VAL A N 11
ATOM 1974 C CA . VAL A 1 10 ? 34.791 22.002 31.126 1.00 0.00 10 VAL A CA 11
ATOM 1975 C C . VAL A 1 10 ? 35.827 22.992 30.599 1.00 0.00 10 VAL A C 11
ATOM 1976 O O . VAL A 1 10 ? 36.833 22.587 30.037 1.00 0.00 10 VAL A 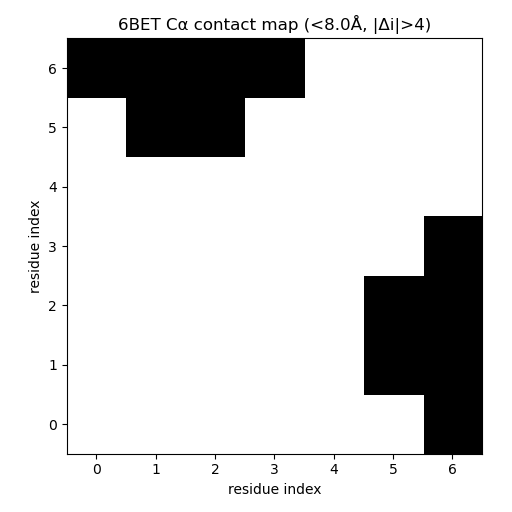O 11
ATOM 1989 N N . CYS A 1 11 ? 35.704 24.290 30.888 1.00 0.00 11 CYS A N 11
ATOM 1990 C CA . CYS A 1 11 ? 36.721 25.284 30.623 1.00 0.00 11 CYS A CA 11
ATOM 1991 C C . CYS A 1 11 ? 37.003 26.188 31.817 1.00 0.00 11 CYS A C 11
ATOM 1992 O O . CYS A 1 11 ? 36.069 26.674 32.462 1.00 0.00 11 CYS A O 11
ATOM 2014 N N . HIS A 1 1 ? 39.346 25.735 35.056 1.00 0.00 1 HIS A N 12
ATOM 2015 C CA . HIS A 1 1 ? 40.361 25.159 35.924 1.00 0.00 1 HIS A CA 12
ATOM 2016 C C . HIS A 1 1 ? 41.289 24.209 35.178 1.00 0.00 1 HIS A C 12
ATOM 2017 O O . HIS A 1 1 ? 40.800 23.331 34.465 1.00 0.00 1 HIS A O 12
ATOM 2062 N N . CYS A 1 4 ? 41.097 23.560 29.347 1.00 0.00 4 CYS A N 12
ATOM 2063 C CA . CYS A 1 4 ? 39.830 23.610 28.646 1.00 0.00 4 CYS A CA 12
ATOM 2064 C C . CYS A 1 4 ? 39.540 22.348 27.848 1.00 0.00 4 CYS A C 12
ATOM 2065 O O . CYS A 1 4 ? 40.412 21.776 27.217 1.00 0.00 4 CYS A O 12
ATOM 2072 N N . ILE A 1 5 ? 38.256 21.980 27.900 1.00 0.00 5 ILE A N 12
ATOM 2073 C CA . ILE A 1 5 ? 37.740 20.865 27.127 1.00 0.00 5 ILE A CA 12
ATOM 2074 C C . ILE A 1 5 ? 36.565 21.486 26.376 1.00 0.00 5 ILE A C 12
ATOM 2075 O O . ILE A 1 5 ? 35.428 21.449 26.849 1.00 0.00 5 ILE A O 12
ATOM 2091 N N . PRO A 1 6 ? 36.740 22.150 25.232 1.00 0.00 6 PRO A N 12
ATOM 2092 C CA . PRO A 1 6 ? 35.676 22.878 24.579 1.00 0.00 6 PRO A CA 12
ATOM 2093 C C . PRO A 1 6 ? 34.564 21.980 24.040 1.00 0.00 6 PRO A C 12
ATOM 2094 O O . PRO A 1 6 ? 34.849 20.821 23.734 1.00 0.00 6 PRO A O 12
ATOM 2119 N N . GLU A 1 8 ? 31.209 19.735 24.440 1.00 0.00 8 GLU A N 12
ATOM 2120 C CA . GLU A 1 8 ? 30.899 18.773 25.475 1.00 0.00 8 GLU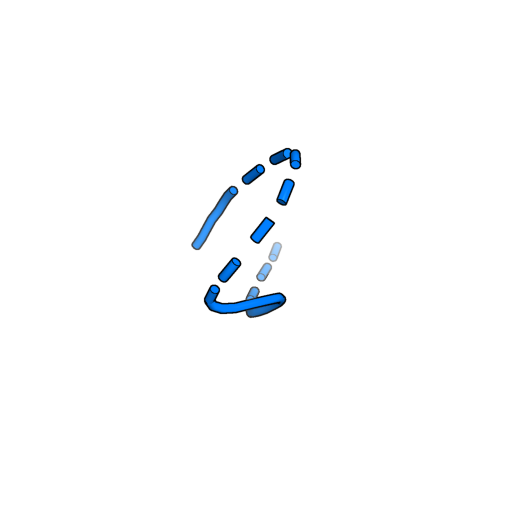 A CA 12
ATOM 2121 C C . GLU A 1 8 ? 32.035 18.566 26.467 1.00 0.00 8 GLU A C 12
ATOM 2122 O O . GLU A 1 8 ? 32.973 17.818 26.213 1.00 0.00 8 GLU A O 12
ATOM 2156 N N . VAL A 1 10 ? 33.890 21.007 30.040 1.00 0.00 10 VAL A N 12
ATOM 2157 C CA . VAL A 1 10 ? 34.145 22.098 30.961 1.00 0.00 10 VAL A CA 12
ATOM 2158 C C . VAL A 1 10 ? 35.428 22.866 30.681 1.00 0.00 10 VAL A C 12
ATOM 2159 O O . VAL A 1 10 ? 36.348 22.226 30.194 1.00 0.00 10 VAL A O 12
ATOM 2172 N N . CYS A 1 11 ? 35.536 24.141 31.072 1.00 0.00 11 CYS A N 12
ATOM 2173 C CA . CYS A 1 11 ? 36.757 24.911 30.952 1.00 0.00 11 CYS A CA 12
ATOM 2174 C C . CYS A 1 11 ? 36.951 25.732 32.220 1.00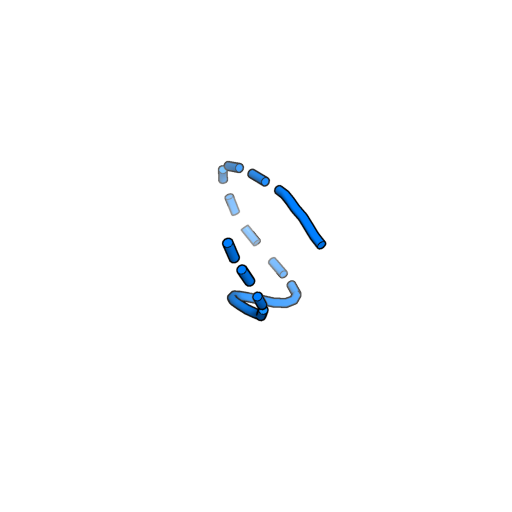 0.00 11 CYS A C 12
ATOM 2175 O O . CYS A 1 11 ? 36.011 26.099 32.918 1.00 0.00 11 CYS A O 12
ATOM 2197 N N .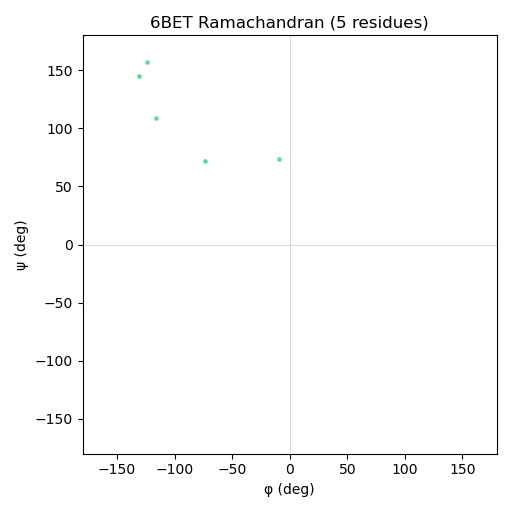 HIS A 1 1 ? 39.661 25.307 35.720 1.00 0.00 1 HIS A N 13
ATOM 2198 C CA . HIS A 1 1 ? 40.820 24.905 36.482 1.00 0.00 1 HIS A CA 13
ATOM 2199 C C . HIS A 1 1 ? 41.599 23.856 35.695 1.00 0.00 1 HIS A C 13
ATOM 2200 O O . HIS A 1 1 ? 41.068 22.805 35.339 1.00 0.00 1 HIS A O 13
ATOM 2245 N N . CYS A 1 4 ? 40.756 23.690 29.462 1.00 0.00 4 CYS A N 13
ATOM 2246 C CA . CYS A 1 4 ? 39.391 23.636 28.967 1.00 0.00 4 CYS A CA 13
ATOM 2247 C C . CYS A 1 4 ? 39.280 22.653 27.814 1.00 0.00 4 CYS A C 13
ATOM 2248 O O . CYS A 1 4 ? 40.227 22.344 27.092 1.00 0.00 4 CYS A O 13
ATOM 2255 N N . ILE A 1 5 ? 38.085 22.098 27.589 1.00 0.00 5 ILE A N 13
ATOM 2256 C CA . ILE A 1 5 ? 37.697 21.125 26.585 1.00 0.00 5 ILE A CA 13
ATOM 2257 C C . ILE A 1 5 ? 36.528 21.804 25.883 1.00 0.00 5 ILE A C 13
ATOM 2258 O O . ILE A 1 5 ? 35.443 21.934 26.457 1.00 0.00 5 ILE A O 13
ATOM 2274 N N . PRO A 1 6 ? 36.631 22.241 24.625 1.00 0.00 6 PRO A N 13
ATOM 2275 C CA . PRO A 1 6 ? 35.478 22.723 23.885 1.00 0.00 6 PRO A CA 13
ATOM 2276 C C . PRO A 1 6 ? 34.508 21.601 23.535 1.00 0.00 6 PRO A C 13
ATOM 2277 O O . PRO A 1 6 ? 34.903 20.489 23.203 1.00 0.00 6 PRO A O 13
ATOM 2302 N N . GLU A 1 8 ? 31.320 18.969 24.588 1.00 0.00 8 GLU A N 13
ATOM 2303 C CA . GLU A 1 8 ? 31.086 18.331 25.868 1.00 0.00 8 GLU A CA 13
ATOM 2304 C C . GLU A 1 8 ? 32.424 18.255 26.584 1.00 0.00 8 GLU A C 13
ATOM 2305 O O . GLU A 1 8 ? 33.394 17.780 25.981 1.00 0.00 8 GLU A O 13
ATOM 2339 N N . VAL A 1 10 ? 34.943 19.775 30.469 1.00 0.00 10 VAL A N 13
ATOM 2340 C CA . VAL A 1 10 ? 35.128 20.780 31.490 1.00 0.00 10 VAL A CA 13
ATOM 2341 C C . VAL A 1 10 ? 35.796 22.069 31.015 1.00 0.00 10 VAL A C 13
ATOM 2342 O O . VAL A 1 10 ? 36.508 22.034 30.020 1.00 0.00 10 VAL A O 13
ATOM 2355 N N . CYS A 1 11 ? 35.621 23.202 31.695 1.00 0.00 11 CYS A N 13
ATOM 2356 C CA . CYS A 1 11 ? 36.403 24.400 31.421 1.00 0.00 11 CYS A CA 13
ATOM 2357 C C . CYS A 1 11 ? 36.757 25.164 32.689 1.00 0.00 11 CYS A C 13
ATOM 2358 O O . CYS A 1 11 ? 35.897 25.346 33.545 1.00 0.00 11 CYS A O 13
ATOM 2380 N N . HIS A 1 1 ? 39.446 26.145 34.895 1.00 0.00 1 HIS A N 14
ATOM 2381 C CA . HIS A 1 1 ? 40.450 25.503 35.734 1.00 0.00 1 HIS A CA 14
ATOM 2382 C C . HIS A 1 1 ? 40.986 24.232 35.119 1.00 0.00 1 HIS A C 14
ATOM 2383 O O . HIS A 1 1 ? 40.176 23.441 34.630 1.00 0.00 1 HIS A O 14
ATOM 2428 N N . CYS A 1 4 ? 41.062 23.735 29.235 1.00 0.00 4 CYS A N 14
ATOM 2429 C CA . CYS A 1 4 ? 39.785 23.717 28.546 1.00 0.00 4 CYS A CA 14
ATOM 2430 C C . CYS A 1 4 ? 39.452 22.303 28.072 1.00 0.00 4 CYS A C 14
ATOM 2431 O O . CYS A 1 4 ? 40.379 21.572 27.738 1.00 0.00 4 CYS A O 14
ATOM 2438 N N . ILE A 1 5 ? 38.169 21.930 28.088 1.00 0.00 5 ILE A N 14
ATOM 2439 C CA . ILE A 1 5 ? 37.669 20.905 27.199 1.00 0.00 5 ILE A CA 14
ATOM 2440 C C . ILE A 1 5 ? 36.651 21.568 26.293 1.00 0.00 5 ILE A C 14
ATOM 2441 O O . ILE A 1 5 ? 35.617 21.932 26.847 1.00 0.00 5 ILE A O 14
ATOM 2457 N N . PRO A 1 6 ? 36.928 21.747 25.000 1.00 0.00 6 PRO A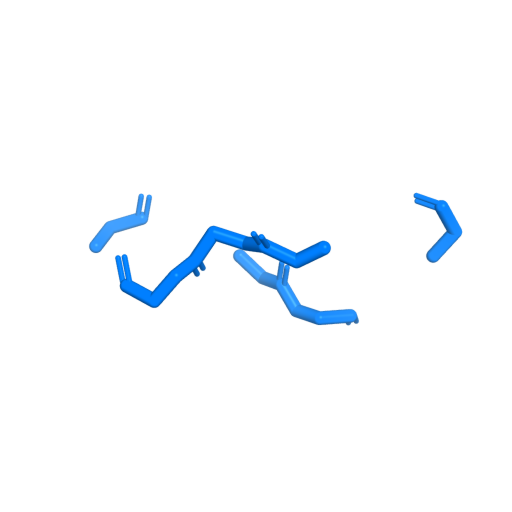 N 14
ATOM 2458 C CA . PRO A 1 6 ? 36.086 22.605 24.199 1.00 0.00 6 PRO A CA 14
ATOM 2459 C C . PRO A 1 6 ? 34.699 22.085 23.849 1.00 0.00 6 PRO A C 14
ATOM 2460 O O . PRO A 1 6 ? 34.598 20.982 23.321 1.00 0.00 6 PRO A O 14
ATOM 2485 N N . GLU A 1 8 ? 31.505 20.085 24.675 1.00 0.00 8 GLU A N 14
ATOM 2486 C CA . GLU A 1 8 ? 31.166 19.007 25.579 1.00 0.00 8 GLU A CA 14
ATOM 2487 C C . GLU A 1 8 ? 32.295 18.734 26.555 1.00 0.00 8 GLU A C 14
ATOM 2488 O O . GLU A 1 8 ? 33.218 17.942 26.338 1.00 0.00 8 GLU A O 14
ATOM 2522 N N . VAL A 1 10 ? 34.158 20.663 30.465 1.00 0.00 10 VAL A N 14
ATOM 2523 C CA . VAL A 1 10 ? 34.265 21.781 31.377 1.00 0.00 10 VAL A CA 14
ATOM 2524 C C . VAL A 1 10 ? 35.525 22.563 31.017 1.00 0.00 10 VAL A C 14
ATOM 2525 O O . VAL A 1 10 ? 36.467 21.982 30.489 1.00 0.00 10 VAL A O 14
ATOM 2538 N N . CYS A 1 11 ? 35.596 23.845 31.381 1.00 0.00 11 CYS A N 14
ATOM 2539 C CA . CYS A 1 11 ? 36.677 24.741 31.039 1.00 0.00 11 CYS A CA 14
ATOM 2540 C C . CYS A 1 11 ? 36.799 25.763 32.160 1.00 0.00 11 CYS A C 14
ATOM 2541 O O . CYS A 1 11 ? 35.876 26.213 32.832 1.00 0.00 11 CYS A O 14
ATOM 2563 N N . HIS A 1 1 ? 39.660 25.708 35.446 1.00 0.00 1 HIS A N 15
ATOM 2564 C CA . HIS A 1 1 ? 40.521 24.923 36.318 1.00 0.00 1 HIS A CA 15
ATOM 2565 C C . HIS A 1 1 ? 41.259 23.890 35.480 1.00 0.00 1 HIS A C 15
ATOM 2566 O O . HIS A 1 1 ? 40.614 22.954 35.012 1.00 0.00 1 HIS A O 15
ATOM 2611 N N . CYS A 1 4 ? 41.040 23.662 29.332 1.00 0.00 4 CYS A N 15
ATOM 2612 C CA . CYS A 1 4 ? 39.753 23.815 28.685 1.00 0.00 4 CYS A CA 15
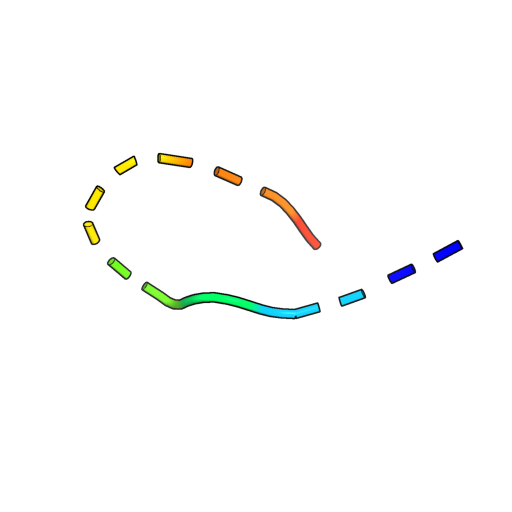ATOM 2613 C C . CYS A 1 4 ? 39.430 22.845 27.560 1.00 0.00 4 CYS A C 15
ATOM 2614 O O . CYS A 1 4 ? 40.310 22.376 26.837 1.00 0.00 4 CYS A O 15
ATOM 2621 N N . ILE A 1 5 ? 38.163 22.409 27.571 1.00 0.00 5 ILE A N 15
ATOM 2622 C CA . ILE A 1 5 ? 37.606 21.420 26.679 1.00 0.00 5 ILE A CA 15
ATOM 2623 C C . ILE A 1 5 ? 36.438 21.956 25.871 1.00 0.00 5 ILE A C 15
ATOM 2624 O O . ILE A 1 5 ? 35.370 22.219 26.427 1.00 0.00 5 ILE A O 15
ATOM 2640 N N . PRO A 1 6 ? 36.576 22.098 24.550 1.00 0.00 6 PRO A N 15
ATOM 2641 C CA . PRO A 1 6 ? 35.504 22.646 23.741 1.00 0.00 6 PRO A CA 15
ATOM 2642 C C . PRO A 1 6 ? 34.385 21.639 23.518 1.00 0.00 6 PRO A C 15
ATOM 2643 O O . PRO A 1 6 ? 34.655 20.440 23.539 1.00 0.00 6 PRO A O 15
ATOM 2668 N N . GLU A 1 8 ? 31.260 19.306 24.609 1.00 0.00 8 GLU A N 15
ATOM 2669 C CA . GLU A 1 8 ? 30.959 18.641 25.859 1.00 0.00 8 GLU A CA 15
ATOM 2670 C C . GLU A 1 8 ? 32.133 18.620 26.833 1.00 0.00 8 GLU A C 15
ATOM 2671 O O . GLU A 1 8 ? 33.119 17.918 26.573 1.00 0.00 8 GLU A O 15
ATOM 2705 N N . VAL A 1 10 ? 34.210 21.288 30.205 1.00 0.00 10 VAL A N 15
ATOM 2706 C CA . VAL A 1 10 ? 34.376 22.382 31.134 1.00 0.00 10 VAL A CA 15
ATOM 2707 C C . VAL A 1 10 ? 35.653 23.177 30.863 1.00 0.00 10 VAL A C 15
ATOM 2708 O O . VAL A 1 10 ? 36.498 22.661 30.139 1.00 0.00 10 VAL A O 15
ATOM 2721 N N . CYS A 1 11 ? 35.704 24.455 31.245 1.00 0.00 11 CYS A N 15
ATOM 2722 C CA . CYS A 1 11 ? 36.811 25.350 30.974 1.00 0.00 11 CYS A CA 15
ATOM 2723 C C . CYS A 1 11 ? 37.127 26.145 32.238 1.00 0.00 11 CYS A C 15
ATOM 2724 O O . CYS A 1 11 ? 36.227 26.661 32.902 1.00 0.00 11 CYS A O 15
ATOM 2746 N N . HIS A 1 1 ? 39.120 25.746 35.104 1.00 0.00 1 HIS A N 16
ATOM 2747 C CA . HIS A 1 1 ? 39.982 24.998 36.010 1.00 0.00 1 HIS A CA 16
ATOM 2748 C C . HIS A 1 1 ? 40.456 23.676 35.419 1.00 0.00 1 HIS A C 16
ATOM 2749 O O . HIS A 1 1 ? 39.564 23.012 34.893 1.00 0.00 1 HIS A O 16
ATOM 2794 N N . CYS A 1 4 ? 41.028 23.767 29.270 1.00 0.00 4 CYS A N 16
ATOM 2795 C CA . CYS A 1 4 ? 39.759 24.079 28.631 1.00 0.00 4 CYS A CA 16
ATOM 2796 C C . CYS A 1 4 ? 39.620 23.212 27.388 1.00 0.00 4 CYS A C 16
ATOM 2797 O O . CYS A 1 4 ? 40.481 23.220 26.514 1.00 0.00 4 CYS A O 16
ATOM 2804 N N . ILE A 1 5 ? 38.451 22.577 27.292 1.00 0.00 5 ILE A N 16
ATOM 2805 C CA . ILE A 1 5 ? 38.041 21.865 26.098 1.00 0.00 5 ILE A CA 16
ATOM 2806 C C . ILE A 1 5 ? 36.765 22.456 25.521 1.00 0.00 5 ILE A C 16
ATOM 2807 O O . ILE A 1 5 ? 35.927 22.833 26.348 1.00 0.00 5 ILE A O 16
ATOM 2823 N N . PRO A 1 6 ? 36.616 22.613 24.207 1.00 0.00 6 PRO A N 16
ATOM 2824 C CA . PRO A 1 6 ? 35.328 22.983 23.636 1.00 0.00 6 PRO A CA 16
ATOM 2825 C C . PRO A 1 6 ? 34.216 21.991 23.931 1.00 0.00 6 PRO A C 16
ATOM 2826 O O . PRO A 1 6 ? 34.461 20.785 23.913 1.00 0.00 6 PRO A O 16
ATOM 2851 N N . GLU A 1 8 ? 32.014 19.267 25.252 1.00 0.00 8 GLU A N 16
ATOM 2852 C CA . GLU A 1 8 ? 31.724 18.258 26.248 1.00 0.00 8 GLU A CA 16
ATOM 2853 C C . GLU A 1 8 ? 32.788 18.183 27.335 1.00 0.00 8 GLU A C 16
ATOM 2854 O O . GLU A 1 8 ? 33.558 17.237 27.458 1.00 0.00 8 GLU A O 16
ATOM 2888 N N . VAL A 1 10 ? 34.795 21.066 30.671 1.00 0.00 10 VAL A N 16
ATOM 2889 C CA . VAL A 1 10 ? 34.963 22.373 31.282 1.00 0.00 10 VAL A CA 16
ATOM 2890 C C . VAL A 1 10 ? 35.964 23.253 30.536 1.00 0.00 10 VAL A C 16
ATOM 2891 O O . VAL A 1 10 ? 36.915 22.825 29.887 1.00 0.00 10 VAL A O 16
ATOM 2904 N N . CYS A 1 11 ? 35.726 24.560 30.617 1.00 0.00 11 CYS A N 16
ATOM 2905 C CA . CYS A 1 11 ? 36.698 25.610 30.366 1.00 0.00 11 CYS A CA 16
ATOM 2906 C C . CYS A 1 11 ? 37.061 26.398 31.606 1.00 0.00 11 CYS A C 16
ATOM 2907 O O . CYS A 1 11 ? 36.197 26.987 32.262 1.00 0.00 11 CYS A O 16
ATOM 2929 N N . HIS A 1 1 ? 39.481 25.786 34.787 1.00 0.00 1 HIS A N 17
ATOM 2930 C CA . HIS A 1 1 ? 40.458 25.210 35.701 1.00 0.00 1 HIS A CA 17
ATOM 2931 C C . HIS A 1 1 ? 41.177 24.037 35.063 1.00 0.00 1 HIS A C 17
ATOM 2932 O O . HIS A 1 1 ? 40.557 23.270 34.325 1.00 0.00 1 HIS A O 17
ATOM 2977 N N . CYS A 1 4 ? 40.739 23.378 29.524 1.00 0.00 4 CYS A N 17
ATOM 2978 C CA . CYS A 1 4 ? 39.378 23.459 29.047 1.00 0.00 4 CYS A CA 17
ATOM 2979 C C . CYS A 1 4 ? 39.262 22.404 27.952 1.00 0.00 4 CYS A C 17
ATOM 2980 O O . CYS A 1 4 ? 40.107 22.249 27.082 1.00 0.00 4 CYS A O 17
ATOM 2987 N N . ILE A 1 5 ? 38.129 21.704 27.994 1.00 0.00 5 ILE A N 17
ATOM 2988 C CA . ILE A 1 5 ? 37.638 20.806 26.961 1.00 0.00 5 ILE A CA 17
ATOM 2989 C C . ILE A 1 5 ? 36.549 21.531 26.183 1.00 0.00 5 ILE A C 17
ATOM 2990 O O . ILE A 1 5 ? 35.430 21.516 26.699 1.00 0.00 5 ILE A O 17
ATOM 3006 N N . PRO A 1 6 ? 36.749 22.055 24.971 1.00 0.00 6 PRO A N 17
ATOM 3007 C CA . PRO A 1 6 ? 35.753 22.941 24.408 1.00 0.00 6 PRO A CA 17
ATOM 3008 C C . PRO A 1 6 ? 34.626 22.190 23.715 1.00 0.00 6 PRO A C 17
ATOM 3009 O O . PRO A 1 6 ? 34.852 21.149 23.109 1.00 0.00 6 PRO A O 17
ATOM 3034 N N . GLU A 1 8 ? 32.455 20.082 25.102 1.00 0.00 8 GLU A N 17
ATOM 3035 C CA . GLU A 1 8 ? 32.360 18.679 25.459 1.00 0.00 8 GLU A CA 17
ATOM 3036 C C . GLU A 1 8 ? 32.309 18.599 26.976 1.00 0.00 8 GLU A C 17
ATOM 3037 O O . GLU A 1 8 ? 32.336 17.496 27.512 1.00 0.00 8 GLU A O 17
ATOM 3071 N N . VAL A 1 10 ? 33.720 20.979 30.733 1.00 0.00 10 VAL A N 17
ATOM 3072 C CA . VAL A 1 10 ? 34.200 22.053 31.577 1.00 0.00 10 VAL A CA 17
ATOM 3073 C C . VAL A 1 10 ? 35.194 22.962 30.869 1.00 0.00 10 VAL A C 17
ATOM 3074 O O . VAL A 1 10 ? 35.707 22.537 29.836 1.00 0.00 10 VAL A O 17
ATOM 3087 N N . CYS A 1 11 ? 35.323 24.214 31.309 1.00 0.00 11 CYS A N 17
ATOM 3088 C CA . CYS A 1 11 ? 36.329 25.150 30.833 1.00 0.00 11 CYS A CA 17
ATOM 3089 C C . CYS A 1 11 ? 37.005 25.967 31.927 1.00 0.00 11 CYS A C 17
ATOM 3090 O O . CYS A 1 11 ? 36.350 26.309 32.915 1.00 0.00 11 CYS A O 17
ATOM 3112 N N . HIS A 1 1 ? 39.178 25.963 34.991 1.00 0.00 1 HIS A N 18
ATOM 3113 C CA . HIS A 1 1 ? 39.982 25.123 35.856 1.00 0.00 1 HIS A CA 18
ATOM 3114 C C . HIS A 1 1 ? 40.351 23.841 35.124 1.00 0.00 1 HIS A C 18
ATOM 3115 O O . HIS A 1 1 ? 39.578 23.346 34.315 1.00 0.00 1 HIS A O 18
ATOM 3160 N N . CYS A 1 4 ? 41.076 23.524 29.198 1.00 0.00 4 CYS A N 18
ATOM 3161 C CA . CYS A 1 4 ? 39.951 23.844 28.347 1.00 0.00 4 CYS A CA 18
ATOM 3162 C C . CYS A 1 4 ? 39.553 22.630 27.523 1.00 0.00 4 CYS A C 18
ATOM 3163 O O . CYS A 1 4 ? 40.471 22.050 26.959 1.00 0.00 4 CYS A O 18
ATOM 3170 N N . ILE A 1 5 ? 38.265 22.318 27.325 1.00 0.00 5 ILE A N 18
ATOM 3171 C CA . ILE A 1 5 ? 37.841 21.354 26.330 1.00 0.00 5 ILE A CA 18
ATOM 3172 C C . ILE A 1 5 ? 36.443 21.917 26.076 1.00 0.00 5 ILE A C 18
ATOM 3173 O O . ILE A 1 5 ? 35.561 21.841 26.922 1.00 0.00 5 ILE A O 18
ATOM 3189 N N . PRO A 1 6 ? 36.287 22.568 24.919 1.00 0.00 6 PRO A N 18
ATOM 3190 C CA . PRO A 1 6 ? 35.014 23.206 24.640 1.00 0.00 6 PRO A CA 18
ATOM 3191 C C . PRO A 1 6 ? 33.951 22.247 24.121 1.00 0.00 6 PRO A C 18
ATOM 3192 O O . PRO A 1 6 ? 34.281 21.200 23.565 1.00 0.00 6 PRO A O 18
ATOM 3217 N N . GLU A 1 8 ? 32.602 19.751 25.402 1.00 0.00 8 GLU A N 18
ATOM 3218 C CA . GLU A 1 8 ? 32.896 18.378 25.773 1.00 0.00 8 GLU A CA 18
ATOM 3219 C C . GLU A 1 8 ? 33.456 18.365 27.190 1.00 0.00 8 GLU A C 18
ATOM 3220 O O . GLU A 1 8 ? 34.303 17.525 27.527 1.00 0.00 8 GLU A O 18
ATOM 3254 N N . VAL A 1 10 ? 34.233 21.318 30.756 1.00 0.00 10 VAL A N 18
ATOM 3255 C CA . VAL A 1 10 ? 34.253 22.719 31.105 1.00 0.00 10 VAL A CA 18
ATOM 3256 C C . VAL A 1 10 ? 35.674 23.263 31.045 1.00 0.00 10 VAL A C 18
ATOM 3257 O O . VAL A 1 10 ? 36.653 22.618 31.399 1.00 0.00 10 VAL A O 18
ATOM 3270 N N . CYS A 1 11 ? 35.786 24.509 30.574 1.00 0.00 11 CYS A N 18
ATOM 3271 C CA . CYS A 1 11 ? 37.034 25.246 30.494 1.00 0.00 11 CYS A CA 18
ATOM 3272 C C . CYS A 1 11 ? 37.180 26.059 31.770 1.00 0.00 11 CYS A C 18
ATOM 3273 O O . CYS A 1 11 ? 36.288 26.231 32.603 1.00 0.00 11 CYS A O 18
ATOM 3295 N N . HIS A 1 1 ? 38.915 25.196 34.833 1.00 0.00 1 HIS A N 19
ATOM 3296 C CA . HIS A 1 1 ? 39.406 24.174 35.744 1.00 0.00 1 HIS A CA 19
ATOM 3297 C C . HIS A 1 1 ? 40.125 23.087 34.950 1.00 0.00 1 HIS A C 19
ATOM 3298 O O . HIS A 1 1 ? 39.481 22.475 34.097 1.00 0.00 1 HIS A O 19
ATOM 3343 N N . CYS A 1 4 ? 40.983 23.826 29.182 1.00 0.00 4 CYS A N 19
ATOM 3344 C CA . CYS A 1 4 ? 39.851 24.327 28.415 1.00 0.00 4 CYS A CA 19
ATOM 3345 C C . CYS A 1 4 ? 39.470 23.398 27.270 1.00 0.00 4 CYS A C 19
ATOM 3346 O O . CYS A 1 4 ? 40.362 22.784 26.703 1.00 0.00 4 CYS A O 19
ATOM 3353 N N . ILE A 1 5 ? 38.194 23.215 26.931 1.00 0.00 5 ILE A N 19
ATOM 3354 C CA . ILE A 1 5 ? 37.769 22.184 25.995 1.00 0.00 5 ILE A CA 19
ATOM 3355 C C . ILE A 1 5 ? 36.437 22.535 25.342 1.00 0.00 5 ILE A C 19
ATOM 3356 O O . ILE A 1 5 ? 35.482 22.852 26.044 1.00 0.00 5 ILE A O 19
ATOM 3372 N N . PRO A 1 6 ? 36.253 22.386 24.028 1.00 0.00 6 PRO A N 19
ATOM 3373 C CA . PRO A 1 6 ? 34.956 22.662 23.436 1.00 0.00 6 PRO A CA 19
ATOM 3374 C C . PRO A 1 6 ? 33.909 21.566 23.617 1.00 0.00 6 PRO A C 19
ATOM 3375 O O . PRO A 1 6 ? 34.090 20.491 23.047 1.00 0.00 6 PRO A O 19
ATOM 3400 N N . GLU A 1 8 ? 33.063 19.150 25.471 1.00 0.00 8 GLU A N 19
ATOM 3401 C CA . GLU A 1 8 ? 33.440 18.067 26.362 1.00 0.00 8 GLU A CA 19
ATOM 3402 C C . GLU A 1 8 ? 33.815 18.489 27.768 1.00 0.00 8 GLU A C 19
ATOM 3403 O O . GLU A 1 8 ? 34.376 17.635 28.464 1.00 0.00 8 GLU A O 19
ATOM 3437 N N . VAL A 1 10 ? 34.281 21.924 30.920 1.00 0.00 10 VAL A N 19
ATOM 3438 C CA . VAL A 1 10 ? 34.359 23.328 31.261 1.00 0.00 10 VAL A CA 19
ATOM 3439 C C . VAL A 1 10 ? 35.685 24.008 30.957 1.00 0.00 10 VAL A C 19
ATOM 3440 O O . VAL A 1 10 ? 36.748 23.419 31.166 1.00 0.00 10 VAL A O 19
ATOM 3453 N N . CYS A 1 11 ? 35.690 25.307 30.645 1.00 0.00 11 CYS A N 19
ATOM 3454 C CA . CYS A 1 11 ? 36.896 26.080 30.475 1.00 0.00 11 CYS A CA 19
ATOM 3455 C C . CYS A 1 11 ? 37.310 26.766 31.766 1.00 0.00 11 CYS A C 19
ATOM 3456 O O . CYS A 1 11 ? 36.518 27.405 32.451 1.00 0.00 11 CYS A O 19
ATOM 3478 N N . HIS A 1 1 ? 38.804 25.630 34.746 1.00 0.00 1 HIS A N 20
ATOM 3479 C CA . HIS A 1 1 ? 39.335 24.652 35.671 1.00 0.00 1 HIS A CA 20
ATOM 3480 C C . HIS A 1 1 ? 40.064 23.499 34.989 1.00 0.00 1 HIS A C 20
ATOM 3481 O O . HIS A 1 1 ? 39.526 22.958 34.031 1.00 0.00 1 HIS A O 20
ATOM 3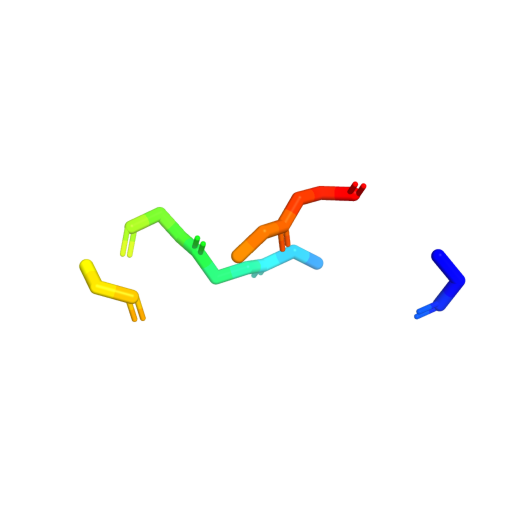526 N N . CYS A 1 4 ? 41.143 23.356 29.091 1.00 0.00 4 CYS A N 20
ATOM 3527 C CA . CYS A 1 4 ? 40.067 23.827 28.235 1.00 0.00 4 CYS A CA 20
ATOM 3528 C C . CYS A 1 4 ? 39.507 22.778 27.285 1.00 0.00 4 CYS A C 20
ATOM 3529 O O . CYS A 1 4 ? 40.202 22.280 26.410 1.00 0.00 4 CYS A O 20
ATOM 3536 N N . ILE A 1 5 ? 38.210 22.491 27.383 1.00 0.00 5 ILE A N 20
ATOM 3537 C CA . ILE A 1 5 ? 37.675 21.516 26.444 1.00 0.00 5 ILE A CA 20
ATOM 3538 C C . ILE A 1 5 ? 36.257 22.008 26.199 1.00 0.00 5 ILE A C 20
ATOM 3539 O O . ILE A 1 5 ? 35.282 21.406 26.635 1.00 0.00 5 ILE A O 20
ATOM 3555 N N . PRO A 1 6 ? 36.061 23.055 25.393 1.00 0.00 6 PRO A N 20
ATOM 3556 C CA . PRO A 1 6 ? 34.725 23.532 25.142 1.00 0.00 6 PRO A CA 20
ATOM 3557 C C . PRO A 1 6 ? 33.808 22.462 24.562 1.00 0.00 6 PRO A C 20
ATOM 3558 O O . PRO A 1 6 ? 34.165 21.845 23.560 1.00 0.00 6 PRO A O 20
ATOM 3583 N N . GLU A 1 8 ? 32.749 19.477 25.354 1.00 0.00 8 GLU A N 20
ATOM 3584 C CA . GLU A 1 8 ? 32.929 18.146 25.878 1.00 0.00 8 GLU A CA 20
ATOM 3585 C C . GLU A 1 8 ? 33.595 18.090 27.249 1.00 0.00 8 GLU A C 20
ATOM 3586 O O . GLU A 1 8 ? 34.354 17.165 27.504 1.00 0.00 8 GLU A O 20
ATOM 3620 N N . VAL A 1 10 ? 34.595 21.556 30.287 1.00 0.00 10 VAL A N 20
ATOM 3621 C CA . VAL A 1 10 ? 34.582 22.909 30.788 1.00 0.00 10 VAL A CA 20
ATOM 3622 C C . VAL A 1 10 ? 35.967 23.463 30.492 1.00 0.00 10 VAL A C 20
ATOM 3623 O O . VAL A 1 10 ? 36.987 22.793 30.401 1.00 0.00 10 VAL A O 20
ATOM 3636 N N . CYS A 1 11 ? 36.017 24.777 30.253 1.00 0.00 11 CYS A N 20
ATOM 3637 C CA . CYS A 1 11 ? 37.234 25.556 30.161 1.00 0.00 11 CYS A CA 20
ATOM 3638 C C . CYS A 1 11 ? 37.426 26.557 31.294 1.00 0.00 11 CYS A C 20
ATOM 3639 O O . CYS A 1 11 ? 36.541 27.375 31.555 1.00 0.00 11 CYS A O 20
#

Sequence (7 aa):
HCIPEVCHCIPEVCHCIPEVCHCIPEVCHCIPEVCHCIPEVCHCIPEVCHCIPEVCHCIPEVCHCIPEVCHCIPEVCHCIPEVCHCIPEVCHCIPEVCHCIPEVCHCIPEVCHCIPEVCHCIPEVCHCIPEVCHCIPEVC

Secondary structure (DSSP, 8-state):
-------

Solvent-accessible surface area: 1471 Å² total

Radius of gyration: 5.29 Å; Cα contacts (8 Å, |Δi|>4): 6; chains: 1; bounding box: 9×8×12 Å